Protein AF-A0A1E7Z032-F1 (afdb_monomer_lite)

Radius of gyration: 13.85 Å; chains: 1; bounding box: 34×22×45 Å

Organism: NCBI:txid33059

Sequence (113 aa):
MGLTPDMKAQKDRARAHKLMRRYPWMLKAILVAGFREDGKRTKKGVAQAAREITKGKSWADVSMLKQLVGQGYLRPAGDGYTITKKGLQLRNEGGEDAHRRPAPEIAAEEIEG

pLDDT: mean 77.94, std 11.69, range [41.12, 93.62]

Secondary structure (DSSP, 8-state):
-PPPHHHHHHHHHHHHHHHHHH-HHHHHHHHHHHB-TTSPBPSSHHHHHHHHHTTT-HHHHHHHHHHHHHTTSEEEETTEEEE-HHHHHHHHTTTTHHHHSPPP---SSTT--

Structure (mmCIF, N/CA/C/O backbone):
data_AF-A0A1E7Z032-F1
#
_entry.id   AF-A0A1E7Z032-F1
#
loop_
_atom_site.group_PDB
_atom_site.id
_atom_site.type_symbol
_atom_site.label_atom_id
_atom_site.label_alt_id
_atom_site.label_comp_id
_atom_site.label_asym_id
_atom_site.label_entity_id
_atom_site.label_seq_id
_atom_site.pdbx_PDB_ins_code
_atom_site.Cartn_x
_atom_site.Cartn_y
_atom_site.Cartn_z
_atom_site.occupancy
_atom_site.B_iso_or_equiv
_atom_site.auth_seq_id
_atom_site.auth_comp_id
_atom_site.auth_asym_id
_atom_site.auth_atom_id
_atom_site.pdbx_PDB_model_num
ATOM 1 N N . MET A 1 1 ? 7.887 -7.945 -30.933 1.00 41.12 1 MET A N 1
ATOM 2 C CA . MET A 1 1 ? 6.610 -8.319 -30.283 1.00 41.12 1 MET A CA 1
ATOM 3 C C . MET A 1 1 ? 6.466 -7.488 -29.017 1.00 41.12 1 MET A C 1
ATOM 5 O O . MET A 1 1 ? 7.385 -7.499 -28.209 1.00 41.12 1 MET A O 1
ATOM 9 N N . GLY A 1 2 ? 5.392 -6.706 -28.879 1.00 57.69 2 GLY A N 1
ATOM 10 C CA . GLY A 1 2 ? 5.126 -5.957 -27.645 1.00 57.69 2 GLY A CA 1
ATOM 11 C C . GLY A 1 2 ? 4.758 -6.904 -26.502 1.00 57.69 2 GLY A C 1
ATOM 12 O O . GLY A 1 2 ? 4.157 -7.949 -26.743 1.00 57.69 2 GLY A O 1
ATOM 13 N N . LEU A 1 3 ? 5.130 -6.557 -25.269 1.00 64.69 3 LEU A N 1
ATOM 14 C CA . LEU A 1 3 ? 4.718 -7.306 -24.079 1.00 64.69 3 LEU A CA 1
ATOM 15 C C . LEU A 1 3 ? 3.187 -7.349 -24.012 1.00 64.69 3 LEU A C 1
ATOM 17 O O . LEU A 1 3 ? 2.535 -6.307 -24.118 1.00 64.69 3 LEU A O 1
ATOM 21 N N . THR A 1 4 ? 2.617 -8.537 -23.812 1.00 77.19 4 THR A N 1
ATOM 22 C CA . THR A 1 4 ? 1.178 -8.663 -23.562 1.00 77.19 4 THR A CA 1
ATOM 23 C C . THR A 1 4 ? 0.811 -7.943 -22.254 1.00 77.19 4 THR A C 1
ATOM 25 O O . THR A 1 4 ? 1.674 -7.751 -21.385 1.00 77.19 4 THR A O 1
ATOM 28 N N . PRO A 1 5 ? -0.457 -7.536 -22.066 1.00 74.12 5 PRO A N 1
ATOM 29 C CA . PRO A 1 5 ? -0.900 -6.884 -20.832 1.00 74.12 5 PRO A CA 1
ATOM 30 C C . PRO A 1 5 ? -0.556 -7.680 -19.564 1.00 74.12 5 PRO A C 1
ATOM 32 O O . PRO A 1 5 ? -0.211 -7.085 -18.543 1.00 74.12 5 PRO A O 1
ATOM 35 N N . ASP A 1 6 ? -0.580 -9.014 -19.647 1.00 72.50 6 ASP A N 1
ATOM 36 C CA . ASP A 1 6 ? -0.212 -9.903 -18.542 1.00 72.50 6 ASP A CA 1
ATOM 37 C C . ASP A 1 6 ? 1.293 -9.859 -18.234 1.00 72.50 6 ASP A C 1
ATOM 39 O O . ASP A 1 6 ? 1.689 -9.649 -17.086 1.00 72.50 6 ASP A O 1
ATOM 43 N N . MET A 1 7 ? 2.148 -9.924 -19.263 1.00 77.75 7 MET A N 1
ATOM 44 C CA . MET A 1 7 ? 3.603 -9.811 -19.094 1.00 77.75 7 MET A CA 1
ATOM 45 C C . MET A 1 7 ? 4.001 -8.450 -18.512 1.00 77.75 7 MET A C 1
ATOM 47 O O . MET A 1 7 ? 4.898 -8.362 -17.670 1.00 77.75 7 MET A O 1
ATOM 51 N N . LYS A 1 8 ? 3.305 -7.380 -18.915 1.00 75.56 8 LYS A N 1
ATOM 52 C CA . LYS A 1 8 ? 3.493 -6.043 -18.343 1.00 75.56 8 LYS A CA 1
ATOM 53 C C . LYS A 1 8 ? 3.099 -6.012 -16.863 1.00 75.56 8 LYS A C 1
ATOM 55 O O . LYS A 1 8 ? 3.885 -5.550 -16.040 1.00 75.56 8 LYS A O 1
ATOM 60 N N . ALA A 1 9 ? 1.945 -6.579 -16.507 1.00 74.25 9 ALA A N 1
ATOM 61 C CA . ALA A 1 9 ? 1.489 -6.657 -15.121 1.00 74.25 9 ALA A CA 1
ATOM 62 C C . ALA A 1 9 ? 2.424 -7.495 -14.228 1.00 74.25 9 ALA A C 1
ATOM 64 O O . ALA A 1 9 ? 2.664 -7.120 -13.078 1.00 74.25 9 ALA A O 1
ATOM 65 N N . GLN A 1 10 ? 2.988 -8.595 -14.740 1.00 78.62 10 GLN A N 1
ATOM 66 C CA . GLN A 1 10 ? 3.996 -9.378 -14.016 1.00 78.62 10 GLN A CA 1
ATOM 67 C C . GLN A 1 10 ? 5.287 -8.586 -13.799 1.00 78.62 10 GLN A C 1
ATOM 69 O O . GLN A 1 10 ? 5.786 -8.540 -12.672 1.00 78.62 10 GLN A O 1
ATOM 74 N N . LYS A 1 11 ? 5.796 -7.905 -14.836 1.00 79.38 11 LYS A N 1
ATOM 75 C CA . LYS A 1 11 ? 6.992 -7.055 -14.728 1.00 79.38 11 LYS A CA 1
ATOM 76 C C . LYS A 1 11 ? 6.779 -5.927 -13.715 1.00 79.38 11 LYS A C 1
ATOM 78 O O . LYS A 1 11 ? 7.638 -5.682 -12.872 1.00 79.38 11 LYS A O 1
ATOM 83 N N . ASP A 1 12 ? 5.611 -5.294 -13.726 1.00 78.44 12 ASP A N 1
ATOM 84 C CA . ASP A 1 12 ? 5.264 -4.227 -12.785 1.00 78.44 12 ASP A CA 1
ATOM 85 C C . ASP A 1 12 ? 5.122 -4.745 -11.343 1.00 78.44 12 ASP A C 1
ATOM 87 O O . ASP A 1 12 ? 5.566 -4.092 -10.393 1.00 78.44 12 ASP A O 1
ATOM 91 N N . ARG A 1 13 ? 4.597 -5.963 -11.158 1.00 76.75 13 ARG A N 1
ATOM 92 C CA . ARG A 1 13 ? 4.532 -6.625 -9.847 1.00 76.75 13 ARG A CA 1
ATOM 93 C C . ARG A 1 13 ? 5.917 -6.980 -9.309 1.00 76.75 13 ARG A C 1
ATOM 95 O O . ARG A 1 13 ? 6.161 -6.779 -8.117 1.00 76.75 13 ARG A O 1
ATOM 102 N N . ALA A 1 14 ? 6.809 -7.472 -10.168 1.00 81.88 14 ALA A N 1
ATOM 103 C CA . ALA A 1 14 ? 8.200 -7.759 -9.825 1.00 81.88 14 ALA A CA 1
ATOM 104 C C . ALA A 1 14 ? 8.951 -6.474 -9.446 1.00 81.88 14 ALA A C 1
ATOM 106 O O . ALA A 1 14 ? 9.623 -6.433 -8.415 1.00 81.88 14 ALA A O 1
ATOM 107 N N . ARG A 1 15 ? 8.747 -5.390 -10.205 1.00 78.75 15 ARG A N 1
ATOM 108 C CA . ARG A 1 15 ? 9.294 -4.064 -9.893 1.00 78.75 15 ARG A CA 1
ATOM 109 C C . ARG A 1 15 ? 8.807 -3.544 -8.547 1.00 78.75 15 ARG A C 1
ATOM 111 O O . ARG A 1 15 ? 9.618 -3.121 -7.729 1.00 78.75 15 ARG A O 1
ATOM 118 N N . ALA A 1 16 ? 7.502 -3.619 -8.283 1.00 78.44 16 ALA A N 1
ATOM 119 C CA . ALA A 1 16 ? 6.939 -3.214 -6.998 1.00 78.44 16 ALA A CA 1
ATOM 120 C C . ALA A 1 16 ? 7.519 -4.042 -5.842 1.00 78.44 16 ALA A C 1
ATOM 122 O O . ALA A 1 16 ? 7.865 -3.481 -4.807 1.00 78.44 16 ALA A O 1
ATOM 123 N N . HIS A 1 17 ? 7.697 -5.351 -6.030 1.00 81.75 17 HIS A N 1
ATOM 124 C CA . HIS A 1 17 ? 8.315 -6.220 -5.030 1.00 81.75 17 HIS A CA 1
ATOM 125 C C . HIS A 1 17 ? 9.787 -5.857 -4.764 1.00 81.75 17 HIS A C 1
ATOM 127 O O . HIS A 1 17 ? 10.183 -5.693 -3.609 1.00 81.75 17 HIS A O 1
ATOM 133 N N . LYS A 1 18 ? 10.594 -5.661 -5.817 1.00 82.31 18 LYS A N 1
ATOM 134 C CA . LYS A 1 18 ? 11.999 -5.226 -5.706 1.00 82.31 18 LYS A CA 1
ATOM 135 C C . LYS A 1 18 ? 12.103 -3.879 -4.992 1.00 82.31 18 LYS A C 1
ATOM 137 O O . LYS A 1 18 ? 12.924 -3.708 -4.092 1.00 82.31 18 LYS A O 1
ATOM 142 N N . LEU A 1 19 ? 11.221 -2.949 -5.348 1.00 78.50 19 LEU A N 1
ATOM 143 C CA . LEU A 1 19 ? 11.168 -1.619 -4.762 1.00 78.50 19 LEU A CA 1
ATOM 144 C C . LEU A 1 19 ? 10.775 -1.658 -3.278 1.00 78.50 19 LEU A C 1
ATOM 146 O O . LEU A 1 19 ? 11.413 -0.994 -2.471 1.00 78.50 19 LEU A O 1
ATOM 150 N N . MET A 1 20 ? 9.802 -2.487 -2.893 1.00 76.81 20 MET A N 1
ATOM 151 C CA . MET A 1 20 ? 9.431 -2.692 -1.485 1.00 76.81 20 MET A CA 1
ATOM 152 C C . MET A 1 20 ? 10.545 -3.327 -0.666 1.00 76.81 20 MET A C 1
ATOM 154 O O . MET A 1 20 ? 10.742 -2.955 0.486 1.00 76.81 20 MET A O 1
ATOM 158 N N . ARG A 1 21 ? 11.294 -4.265 -1.254 1.00 80.81 21 ARG A N 1
ATOM 159 C CA . ARG A 1 21 ? 12.449 -4.869 -0.586 1.00 80.81 21 ARG A CA 1
ATOM 160 C C . ARG A 1 21 ? 13.562 -3.844 -0.356 1.00 80.81 21 ARG A C 1
ATOM 162 O O . ARG A 1 21 ? 14.202 -3.875 0.688 1.00 80.81 21 ARG A O 1
ATOM 169 N N . ARG A 1 22 ? 13.777 -2.935 -1.311 1.00 81.81 22 ARG A N 1
ATOM 170 C CA . ARG A 1 22 ? 14.771 -1.856 -1.201 1.00 81.81 22 ARG A CA 1
ATOM 171 C C . ARG A 1 22 ? 14.329 -0.749 -0.242 1.00 81.81 22 ARG A C 1
ATOM 173 O O . ARG A 1 22 ? 15.148 -0.217 0.499 1.00 81.81 22 ARG A O 1
ATOM 180 N N . TYR A 1 23 ? 13.040 -0.423 -0.236 1.00 79.94 23 TYR A N 1
ATOM 181 C CA . TYR A 1 23 ? 12.465 0.644 0.575 1.00 79.94 23 TYR A CA 1
ATOM 182 C C . TYR A 1 23 ? 11.262 0.129 1.382 1.00 79.94 23 TYR A C 1
ATOM 184 O 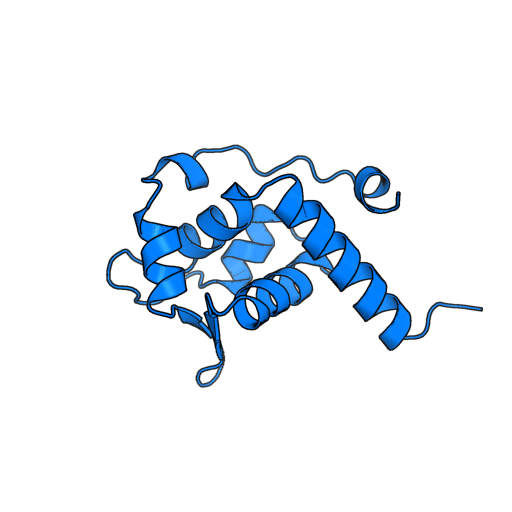O . TYR A 1 23 ? 10.115 0.485 1.098 1.00 79.94 23 TYR A O 1
ATOM 192 N N . PRO A 1 24 ? 11.495 -0.680 2.433 1.00 76.25 24 PRO A N 1
ATOM 193 C CA . PRO A 1 24 ? 10.413 -1.241 3.251 1.00 76.25 24 PRO A CA 1
ATOM 194 C C . PRO A 1 2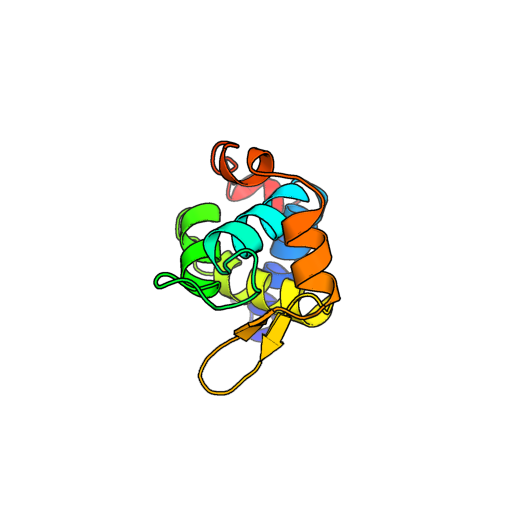4 ? 9.583 -0.152 3.947 1.00 76.25 24 PRO A C 1
ATOM 196 O O . PRO A 1 24 ? 8.387 -0.316 4.185 1.00 76.25 24 PRO A O 1
ATOM 199 N N . TRP A 1 25 ? 10.190 1.010 4.199 1.00 80.06 25 TRP A N 1
ATOM 200 C CA . TRP A 1 25 ? 9.515 2.177 4.760 1.00 80.06 25 TRP A CA 1
ATOM 201 C C . TRP A 1 25 ? 8.450 2.778 3.826 1.00 80.06 25 TRP A C 1
ATOM 203 O O . TRP A 1 25 ? 7.542 3.437 4.327 1.00 80.06 25 TRP A O 1
ATOM 213 N N . MET A 1 26 ? 8.493 2.535 2.505 1.00 81.44 26 MET A N 1
ATOM 214 C CA . MET A 1 26 ? 7.477 3.045 1.569 1.00 81.44 26 MET A CA 1
ATOM 215 C C . MET A 1 26 ? 6.098 2.469 1.869 1.00 81.44 26 MET A C 1
ATOM 217 O O . MET A 1 26 ? 5.119 3.208 1.884 1.00 81.44 26 MET A O 1
ATOM 221 N N . LEU A 1 27 ? 6.020 1.163 2.149 1.00 82.88 27 LEU A N 1
ATOM 222 C CA . LEU A 1 27 ? 4.766 0.506 2.528 1.00 82.88 27 LEU A CA 1
ATOM 223 C C . LEU A 1 27 ? 4.131 1.218 3.716 1.00 82.88 27 LEU A C 1
ATOM 225 O O . LEU A 1 27 ? 2.950 1.557 3.707 1.00 82.88 27 LEU A O 1
ATOM 229 N N . LYS A 1 28 ? 4.958 1.510 4.714 1.00 84.56 28 LYS A N 1
ATOM 230 C CA . LYS A 1 28 ? 4.541 2.226 5.905 1.00 84.56 28 LYS A CA 1
ATOM 231 C C . LYS A 1 28 ? 4.133 3.667 5.603 1.00 84.56 28 LYS A C 1
ATOM 233 O O . LYS A 1 28 ? 3.084 4.095 6.068 1.00 84.56 28 LYS A O 1
ATOM 238 N N . ALA A 1 29 ? 4.910 4.402 4.813 1.00 84.62 29 ALA A N 1
ATOM 239 C CA . ALA A 1 29 ? 4.594 5.775 4.426 1.00 84.62 29 ALA A CA 1
ATOM 240 C C . ALA A 1 29 ? 3.239 5.868 3.699 1.00 84.62 29 ALA A C 1
ATOM 242 O O . ALA A 1 29 ? 2.443 6.760 3.989 1.00 84.62 29 ALA A O 1
ATOM 243 N N . ILE A 1 30 ? 2.940 4.897 2.829 1.00 86.62 30 ILE A N 1
ATOM 244 C CA . ILE A 1 30 ? 1.648 4.774 2.139 1.00 86.62 30 ILE A CA 1
ATOM 245 C C . ILE A 1 30 ? 0.512 4.556 3.144 1.00 86.62 30 ILE A C 1
ATOM 247 O O . ILE A 1 30 ? -0.540 5.185 3.032 1.00 86.62 30 ILE A O 1
ATOM 251 N N . LEU A 1 31 ? 0.718 3.694 4.143 1.00 88.75 31 LEU A N 1
ATOM 252 C CA . LEU A 1 31 ? -0.279 3.437 5.183 1.00 88.75 31 LEU A CA 1
ATOM 253 C C . LEU A 1 31 ? -0.493 4.654 6.094 1.00 88.75 31 LEU A C 1
ATOM 255 O O . LEU A 1 31 ? -1.637 4.976 6.389 1.00 88.75 31 LEU A O 1
ATOM 259 N N . VAL A 1 32 ? 0.572 5.360 6.488 1.00 87.88 32 VAL A N 1
ATOM 260 C CA . VAL A 1 32 ? 0.498 6.580 7.316 1.00 87.88 32 VAL A CA 1
ATOM 261 C C . VAL A 1 32 ? -0.214 7.717 6.578 1.00 87.88 32 VAL A C 1
ATOM 263 O O . VAL A 1 32 ? -1.039 8.409 7.166 1.00 87.88 32 VAL A O 1
ATOM 266 N N . ALA A 1 33 ? 0.062 7.905 5.286 1.00 86.62 33 ALA A N 1
ATOM 267 C CA . ALA A 1 33 ? -0.600 8.936 4.488 1.00 86.62 33 ALA A CA 1
ATOM 268 C C . ALA A 1 33 ? -2.045 8.552 4.108 1.00 86.62 33 ALA A C 1
ATOM 270 O O . ALA A 1 33 ? -2.921 9.416 3.999 1.00 86.62 33 ALA A O 1
ATOM 271 N N . GLY A 1 34 ? -2.314 7.258 3.910 1.00 86.88 34 GLY A N 1
ATOM 272 C CA . GLY A 1 34 ? -3.621 6.737 3.507 1.00 86.88 34 GLY A CA 1
ATOM 273 C C . GLY A 1 34 ? -4.609 6.509 4.654 1.00 86.88 34 GLY A C 1
ATOM 274 O O . GLY A 1 34 ? -5.821 6.546 4.419 1.00 86.88 34 GLY A O 1
ATOM 275 N N . PHE A 1 35 ? -4.119 6.293 5.879 1.00 89.62 35 PHE A N 1
ATOM 276 C CA . PHE A 1 35 ? -4.927 5.969 7.055 1.00 89.62 35 PHE A CA 1
ATOM 277 C C . PHE A 1 35 ? -4.480 6.740 8.300 1.00 89.62 35 PHE A C 1
ATOM 279 O O . PHE A 1 35 ? -3.296 6.938 8.567 1.00 89.62 35 PHE A O 1
ATOM 286 N N . ARG A 1 36 ? -5.470 7.142 9.093 1.00 88.12 36 ARG A N 1
ATOM 287 C CA . ARG A 1 36 ? -5.294 7.725 10.422 1.00 88.12 36 ARG A CA 1
ATOM 288 C C . ARG A 1 36 ? -4.880 6.646 11.429 1.00 88.12 36 ARG A C 1
ATOM 290 O O . ARG A 1 36 ? -4.945 5.451 11.148 1.00 88.12 36 ARG A O 1
ATOM 297 N N . GLU A 1 37 ? -4.486 7.077 12.623 1.00 86.12 37 GLU A N 1
ATOM 298 C CA . GLU A 1 37 ? -4.041 6.189 13.713 1.00 86.12 37 GLU A CA 1
ATOM 299 C C . GLU A 1 37 ? -5.154 5.261 14.213 1.00 86.12 37 GLU A C 1
ATOM 301 O O . GLU A 1 37 ? -4.883 4.156 14.669 1.00 86.12 37 GLU A O 1
ATOM 306 N N . ASP A 1 38 ? -6.411 5.692 14.076 1.00 86.25 38 ASP A N 1
ATOM 307 C CA . ASP A 1 38 ? -7.608 4.905 14.387 1.00 86.25 38 ASP A CA 1
ATOM 308 C C . ASP A 1 38 ? -7.997 3.929 13.258 1.00 86.25 38 ASP A C 1
ATOM 310 O O . ASP A 1 38 ? -9.027 3.261 13.329 1.00 86.25 38 ASP A O 1
ATOM 314 N N . GLY A 1 39 ? -7.192 3.855 12.192 1.00 84.75 39 GLY A N 1
ATOM 315 C CA . GLY A 1 39 ? -7.426 3.008 11.026 1.00 84.75 39 GLY A CA 1
ATOM 316 C C . GLY A 1 39 ? -8.463 3.550 10.039 1.00 84.75 39 GLY A C 1
ATOM 317 O O . GLY A 1 39 ? -8.726 2.907 9.019 1.00 84.75 39 GLY A O 1
ATOM 318 N N . LYS A 1 40 ? -9.038 4.738 10.275 1.00 87.62 40 LYS A N 1
ATOM 319 C CA . LYS A 1 40 ? -9.944 5.370 9.305 1.00 87.62 40 LYS A CA 1
ATOM 320 C C . LYS A 1 40 ? -9.164 5.923 8.116 1.00 87.62 40 LYS A C 1
ATOM 322 O O . LYS A 1 40 ? -8.052 6.428 8.259 1.00 87.62 40 LYS A O 1
ATOM 327 N N . ARG A 1 41 ? -9.759 5.864 6.923 1.00 87.38 41 ARG A N 1
ATOM 328 C CA . ARG A 1 41 ? -9.166 6.436 5.701 1.00 87.38 41 ARG A CA 1
ATOM 329 C C . ARG A 1 41 ? -8.991 7.950 5.845 1.00 87.38 41 ARG A C 1
ATOM 331 O O . ARG A 1 41 ? -9.866 8.639 6.368 1.00 87.38 41 ARG A O 1
ATOM 338 N N . THR A 1 42 ? -7.871 8.471 5.353 1.00 85.00 42 THR A N 1
ATOM 339 C CA . THR A 1 42 ? -7.675 9.918 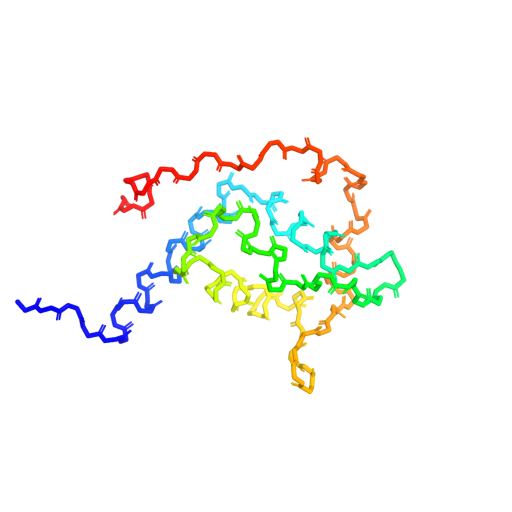5.183 1.00 85.00 42 THR A CA 1
ATOM 340 C C . THR A 1 42 ? -8.436 10.418 3.949 1.00 85.00 42 THR A C 1
ATOM 342 O O . THR A 1 42 ? -8.848 9.619 3.106 1.00 85.00 42 THR A O 1
ATOM 345 N N . LYS A 1 43 ? -8.596 11.746 3.799 1.00 81.94 43 LYS A N 1
ATOM 346 C CA . LYS A 1 43 ? -9.203 12.349 2.592 1.00 81.94 43 LYS A CA 1
ATOM 347 C C . LYS A 1 43 ? -8.460 11.978 1.299 1.00 81.94 43 LYS A C 1
ATOM 349 O O . LYS A 1 43 ? -9.101 11.846 0.267 1.00 81.94 43 LYS A O 1
ATOM 354 N N . LYS A 1 44 ? -7.135 11.792 1.364 1.00 78.25 44 LYS A N 1
ATOM 355 C CA . LYS A 1 44 ? -6.314 11.333 0.229 1.00 78.25 44 LYS A CA 1
ATOM 356 C C . LYS A 1 44 ? -6.544 9.846 -0.065 1.00 78.25 44 LYS A C 1
ATOM 358 O O . LYS A 1 44 ? -6.674 9.426 -1.210 1.00 78.25 44 LYS A O 1
ATOM 363 N N . GLY A 1 45 ? -6.602 9.031 0.989 1.00 83.56 45 GLY A N 1
ATOM 364 C CA . GLY A 1 45 ? -6.686 7.580 0.877 1.00 83.56 45 GLY A CA 1
ATOM 365 C C . GLY A 1 45 ? -5.392 6.933 0.368 1.00 83.56 45 GLY A C 1
ATOM 366 O O . GLY A 1 45 ? -4.424 7.588 -0.017 1.00 83.56 45 GLY A O 1
ATOM 367 N N . VAL A 1 46 ? -5.371 5.601 0.385 1.00 85.19 46 VAL A N 1
ATOM 368 C CA . VAL A 1 46 ? -4.144 4.822 0.152 1.00 85.19 46 VAL A CA 1
ATOM 369 C C . VAL A 1 46 ? -3.657 4.835 -1.300 1.00 85.19 46 VAL A C 1
ATOM 371 O O . VAL A 1 46 ? -2.457 4.774 -1.546 1.00 85.19 46 VAL A O 1
ATOM 374 N N . ALA A 1 47 ? -4.568 4.957 -2.269 1.00 83.62 47 ALA A N 1
ATOM 375 C CA . ALA A 1 47 ? -4.207 5.001 -3.685 1.00 83.62 47 ALA A CA 1
ATOM 376 C C . ALA A 1 47 ? -3.498 6.310 -4.052 1.00 83.62 47 ALA A C 1
ATOM 378 O O . ALA A 1 47 ? -2.469 6.290 -4.723 1.00 83.62 47 ALA A O 1
ATOM 379 N N . GLN A 1 48 ? -4.001 7.442 -3.552 1.00 83.69 48 GLN A N 1
ATOM 380 C CA . GLN A 1 48 ? -3.344 8.732 -3.739 1.00 83.69 48 GLN A CA 1
ATOM 381 C C . GLN A 1 48 ? -2.017 8.800 -2.974 1.00 83.69 48 GLN A C 1
ATOM 383 O O . GLN A 1 48 ? -1.039 9.309 -3.510 1.00 83.69 48 GLN A O 1
ATOM 388 N N . ALA A 1 49 ? -1.949 8.228 -1.766 1.00 84.88 49 ALA A N 1
ATOM 389 C CA . ALA A 1 49 ? -0.700 8.118 -1.013 1.00 84.88 49 ALA A CA 1
ATOM 390 C C . ALA A 1 49 ? 0.377 7.320 -1.772 1.00 84.88 49 ALA A C 1
ATOM 392 O O . ALA A 1 49 ? 1.522 7.759 -1.855 1.00 84.88 49 ALA A O 1
ATOM 393 N N . ALA A 1 50 ? 0.005 6.179 -2.367 1.00 83.75 50 ALA A N 1
ATOM 394 C CA . ALA A 1 50 ? 0.901 5.410 -3.230 1.00 83.75 50 ALA A CA 1
ATOM 395 C C . ALA A 1 50 ? 1.395 6.259 -4.408 1.00 83.75 50 ALA A C 1
ATOM 397 O O . ALA A 1 50 ? 2.600 6.334 -4.626 1.00 83.75 50 ALA A O 1
ATOM 398 N N . ARG A 1 51 ? 0.489 6.982 -5.076 1.00 84.12 51 ARG A N 1
ATOM 399 C CA . ARG A 1 51 ? 0.813 7.865 -6.204 1.00 84.12 51 ARG A CA 1
ATOM 400 C C . ARG A 1 51 ? 1.786 8.987 -5.859 1.00 84.12 51 ARG A C 1
ATOM 402 O O . ARG A 1 51 ? 2.686 9.281 -6.640 1.00 84.12 51 ARG A O 1
ATOM 409 N N . GLU A 1 52 ? 1.623 9.632 -4.708 1.00 82.00 52 GLU A N 1
ATOM 410 C CA . GLU A 1 52 ? 2.539 10.689 -4.261 1.00 82.00 52 GLU A CA 1
ATOM 411 C C . GLU A 1 52 ? 3.942 10.122 -3.989 1.00 82.00 52 GLU A C 1
ATOM 413 O O . GLU A 1 52 ? 4.944 10.672 -4.445 1.00 82.00 52 GLU A O 1
ATOM 418 N N . ILE A 1 53 ? 4.017 8.972 -3.315 1.00 79.19 53 ILE A N 1
ATOM 419 C CA . ILE A 1 53 ? 5.279 8.325 -2.934 1.00 79.19 53 ILE A CA 1
ATOM 420 C C . ILE A 1 53 ? 6.029 7.760 -4.149 1.00 79.19 53 ILE A C 1
ATOM 422 O O . ILE A 1 53 ? 7.258 7.784 -4.189 1.00 79.19 53 ILE A O 1
ATOM 426 N N . THR A 1 54 ? 5.310 7.280 -5.162 1.00 77.06 54 THR A N 1
ATOM 427 C CA . THR A 1 54 ? 5.890 6.771 -6.413 1.00 77.06 54 THR A CA 1
ATOM 428 C C . THR A 1 54 ? 6.193 7.880 -7.426 1.00 77.06 54 THR A C 1
ATOM 430 O O . THR A 1 54 ? 6.649 7.579 -8.533 1.00 77.06 54 THR A O 1
ATOM 433 N N . LYS A 1 55 ? 5.938 9.153 -7.075 1.00 78.62 55 LYS A N 1
ATOM 434 C CA . LYS A 1 55 ? 6.012 10.324 -7.966 1.00 78.62 55 LYS A CA 1
ATOM 435 C C . LYS A 1 55 ? 5.148 10.175 -9.231 1.00 78.62 55 LYS A C 1
ATOM 437 O O . LYS A 1 55 ? 5.539 10.596 -10.315 1.00 78.62 55 LYS A O 1
ATOM 442 N N . GLY A 1 56 ? 3.975 9.553 -9.113 1.00 72.62 56 GLY A N 1
ATOM 443 C CA . GLY A 1 56 ? 3.015 9.425 -10.211 1.00 72.62 56 GLY A CA 1
ATOM 444 C C . GLY A 1 56 ? 3.333 8.329 -11.227 1.00 72.62 56 GLY A C 1
ATOM 445 O O . GLY A 1 56 ? 2.774 8.339 -12.326 1.00 72.62 56 GLY A O 1
ATOM 446 N N . LYS A 1 57 ? 4.220 7.380 -10.898 1.00 72.81 57 LYS A N 1
ATOM 447 C CA . LYS A 1 57 ? 4.518 6.242 -11.776 1.00 72.81 57 LYS A CA 1
ATOM 448 C C . LYS A 1 57 ? 3.302 5.315 -11.860 1.00 72.81 57 LYS A C 1
ATOM 450 O O . LYS A 1 57 ? 3.052 4.518 -10.962 1.00 72.81 57 LYS A O 1
ATOM 455 N N . SER A 1 58 ? 2.602 5.363 -12.993 1.00 66.75 58 SER A N 1
ATOM 456 C CA . SER A 1 58 ? 1.354 4.621 -13.245 1.00 66.75 58 SER A CA 1
ATOM 457 C C . SER A 1 58 ? 1.443 3.107 -13.007 1.00 66.75 58 SER A C 1
ATOM 459 O O . SER A 1 58 ? 0.462 2.490 -12.597 1.00 66.75 58 SER A O 1
ATOM 461 N N . TRP A 1 59 ? 2.615 2.502 -13.221 1.00 70.38 59 TRP A N 1
ATOM 462 C CA . TRP A 1 59 ? 2.854 1.078 -12.966 1.00 70.38 59 TRP A CA 1
ATOM 463 C C . TRP A 1 59 ? 2.990 0.738 -11.474 1.00 70.38 59 TRP A C 1
ATOM 465 O O . TRP A 1 59 ? 2.693 -0.387 -11.058 1.00 70.38 59 TRP A O 1
ATOM 475 N N . ALA A 1 60 ? 3.457 1.693 -10.668 1.00 71.50 60 ALA A N 1
ATOM 476 C CA . ALA A 1 60 ? 3.815 1.474 -9.276 1.00 71.50 60 ALA A CA 1
ATOM 477 C C . ALA A 1 60 ? 2.580 1.525 -8.377 1.00 71.50 60 ALA A C 1
ATOM 479 O O . ALA A 1 60 ? 2.444 0.674 -7.508 1.00 71.50 60 ALA A O 1
ATOM 480 N N . ASP A 1 61 ? 1.640 2.434 -8.627 1.00 75.56 61 ASP A N 1
ATOM 481 C CA . ASP A 1 61 ? 0.490 2.664 -7.745 1.00 75.56 61 ASP A CA 1
ATOM 482 C C . ASP A 1 61 ? -0.372 1.405 -7.591 1.00 75.56 61 ASP A C 1
ATOM 484 O O . ASP A 1 61 ? -0.570 0.891 -6.489 1.00 75.56 61 ASP A O 1
ATOM 488 N N . VAL A 1 62 ? -0.826 0.841 -8.713 1.00 79.38 62 VAL A N 1
ATOM 489 C CA . VAL A 1 62 ? -1.675 -0.360 -8.722 1.00 79.38 62 VAL A CA 1
ATOM 490 C C . VAL A 1 62 ? -0.906 -1.579 -8.214 1.00 79.38 62 VAL A C 1
ATOM 492 O O . VAL A 1 62 ? -1.441 -2.383 -7.448 1.00 79.38 62 VAL A O 1
A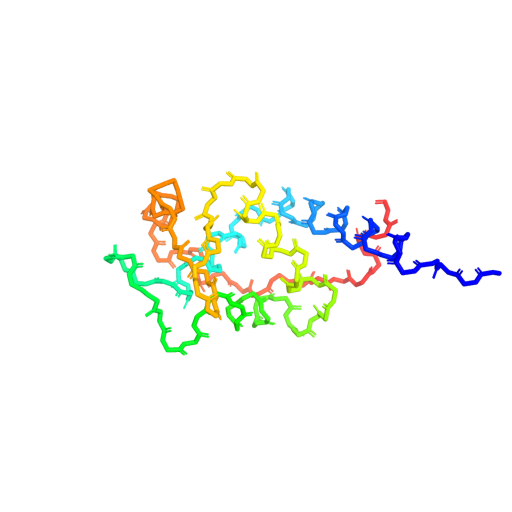TOM 495 N N . SER A 1 63 ? 0.359 -1.723 -8.608 1.00 82.69 63 SER A N 1
ATOM 496 C CA . SER A 1 63 ? 1.192 -2.857 -8.201 1.00 82.69 63 SER A CA 1
ATOM 497 C C . SER A 1 63 ? 1.527 -2.811 -6.710 1.00 82.69 63 SER A C 1
ATOM 499 O O . SER A 1 63 ? 1.525 -3.852 -6.052 1.00 82.69 63 SER A O 1
ATOM 501 N N . MET A 1 64 ? 1.735 -1.619 -6.147 1.00 81.69 64 MET A N 1
ATOM 502 C CA . MET A 1 64 ? 1.960 -1.428 -4.718 1.00 81.69 64 MET A CA 1
ATOM 503 C C . MET A 1 64 ? 0.719 -1.725 -3.894 1.00 81.69 64 MET A C 1
ATOM 505 O O . MET A 1 64 ? 0.810 -2.430 -2.890 1.00 81.69 64 MET A O 1
ATOM 509 N N . LEU A 1 65 ? -0.450 -1.262 -4.339 1.00 85.31 65 LEU A N 1
ATOM 510 C CA . LEU A 1 65 ? -1.715 -1.596 -3.688 1.00 85.31 65 LEU A CA 1
ATOM 511 C C . LEU A 1 65 ? -1.964 -3.108 -3.707 1.00 85.31 65 LEU A C 1
ATOM 513 O O . LEU A 1 65 ? -2.301 -3.689 -2.677 1.00 85.31 65 LEU A O 1
ATOM 517 N N . LYS A 1 66 ? -1.720 -3.773 -4.843 1.00 85.56 66 LYS A N 1
ATOM 518 C CA . LYS A 1 66 ? -1.829 -5.237 -4.955 1.00 85.56 66 LYS A CA 1
ATOM 519 C C . LYS A 1 66 ? -0.863 -5.973 -4.029 1.00 85.56 66 LYS A C 1
ATOM 521 O O . LYS A 1 66 ? -1.230 -7.008 -3.482 1.00 85.56 66 LYS A O 1
ATOM 526 N N . GLN A 1 67 ? 0.349 -5.462 -3.842 1.00 85.62 67 GLN A N 1
ATOM 527 C CA . GLN A 1 67 ? 1.311 -6.022 -2.892 1.00 85.62 67 GLN A CA 1
ATOM 528 C C . GLN A 1 67 ? 0.863 -5.820 -1.439 1.00 85.62 67 GLN A C 1
ATOM 530 O O . GLN A 1 67 ? 0.867 -6.774 -0.671 1.00 85.62 67 GLN A O 1
ATOM 535 N N . LEU A 1 68 ? 0.391 -4.624 -1.073 1.00 87.56 68 LEU A N 1
ATOM 536 C CA . LEU A 1 68 ? -0.167 -4.344 0.256 1.00 87.56 68 LEU A CA 1
ATOM 537 C C . LEU A 1 68 ? -1.361 -5.253 0.588 1.00 87.56 68 LEU A C 1
ATOM 539 O O . LEU A 1 68 ? -1.480 -5.734 1.716 1.00 87.56 68 LEU A O 1
ATOM 543 N N . VAL A 1 69 ? -2.224 -5.524 -0.394 1.00 90.19 69 VAL A N 1
ATOM 544 C CA . VAL A 1 69 ? -3.326 -6.490 -0.262 1.00 90.19 69 VAL A CA 1
ATOM 545 C C . VAL A 1 69 ? -2.799 -7.922 -0.163 1.00 90.19 69 VAL A C 1
ATOM 547 O O . VAL A 1 69 ? -3.182 -8.648 0.748 1.00 90.19 69 VAL A O 1
ATOM 550 N N . GLY A 1 70 ? -1.886 -8.324 -1.052 1.00 88.00 70 GLY A N 1
ATOM 551 C CA . GLY A 1 70 ? -1.310 -9.673 -1.069 1.00 88.00 70 GLY A CA 1
ATOM 552 C C . GLY A 1 70 ? -0.533 -10.027 0.202 1.00 88.00 70 GLY A C 1
ATOM 553 O O . GLY A 1 70 ? -0.548 -11.173 0.631 1.00 88.00 70 GLY A O 1
ATOM 554 N N . GLN A 1 71 ? 0.092 -9.039 0.845 1.00 85.81 71 GLN A N 1
ATOM 555 C CA . GLN A 1 71 ? 0.794 -9.198 2.124 1.00 85.81 71 GLN A CA 1
ATOM 556 C C . GLN A 1 71 ? -0.144 -9.096 3.342 1.00 85.81 71 GLN A C 1
ATOM 558 O O . GLN A 1 71 ? 0.293 -9.281 4.484 1.00 85.81 71 GLN A O 1
ATOM 563 N N . GLY A 1 72 ? -1.432 -8.819 3.116 1.00 90.44 72 GLY A N 1
ATOM 564 C CA . GLY A 1 72 ? -2.469 -8.781 4.143 1.00 90.44 72 GLY A CA 1
ATOM 565 C C . GLY A 1 72 ? -2.516 -7.490 4.959 1.00 90.44 72 GLY A C 1
ATOM 566 O O . GLY A 1 72 ? -3.134 -7.483 6.020 1.00 90.44 72 GLY A O 1
ATOM 567 N N . TYR A 1 73 ? -1.882 -6.404 4.506 1.00 91.50 73 TYR A N 1
ATOM 568 C CA . TYR A 1 73 ? -1.941 -5.088 5.161 1.00 91.50 73 TYR A CA 1
ATOM 569 C C . TYR A 1 73 ? -3.209 -4.306 4.807 1.00 91.50 73 TYR A C 1
ATOM 571 O O . TYR A 1 73 ? -3.704 -3.521 5.617 1.00 91.50 73 TYR A O 1
ATOM 579 N N . LEU A 1 74 ? -3.751 -4.540 3.611 1.00 92.25 74 LEU A N 1
ATOM 580 C CA . LEU A 1 74 ? -4.998 -3.950 3.137 1.00 92.25 74 LEU A CA 1
ATOM 581 C C . LEU A 1 74 ? -6.001 -5.034 2.766 1.00 92.25 74 LEU A C 1
ATOM 583 O O . LEU A 1 74 ? -5.632 -6.120 2.323 1.00 92.25 74 LEU A O 1
ATOM 587 N N . ARG A 1 75 ? -7.283 -4.703 2.883 1.00 90.88 75 ARG A N 1
ATOM 588 C CA . ARG A 1 75 ? -8.386 -5.505 2.360 1.00 90.88 75 ARG A CA 1
ATOM 589 C C . ARG A 1 75 ? -9.267 -4.627 1.467 1.00 90.88 75 ARG A C 1
ATOM 591 O O . ARG A 1 75 ? -9.595 -3.515 1.889 1.00 90.88 75 ARG A O 1
ATOM 598 N N . PRO A 1 76 ? -9.653 -5.088 0.265 1.00 87.62 76 PRO A N 1
ATOM 599 C CA . PRO A 1 76 ? -10.641 -4.380 -0.544 1.00 87.62 76 PRO A CA 1
ATOM 600 C C . PRO A 1 76 ? -11.971 -4.273 0.218 1.00 87.62 76 PRO A C 1
ATOM 602 O O . PRO A 1 76 ? -12.423 -5.252 0.811 1.00 87.62 76 PRO A O 1
ATOM 605 N N . ALA A 1 77 ? -12.571 -3.085 0.234 1.00 84.25 77 ALA A N 1
ATOM 606 C CA . ALA A 1 77 ? -13.885 -2.838 0.825 1.00 84.25 77 ALA A CA 1
ATOM 607 C C . ALA A 1 77 ? -14.601 -1.718 0.069 1.00 84.25 77 ALA A C 1
ATOM 609 O O . ALA A 1 77 ? -14.084 -0.599 -0.011 1.00 84.25 77 ALA A O 1
ATOM 610 N N . GLY A 1 78 ? -15.785 -2.034 -0.466 1.00 81.75 78 GLY A N 1
ATOM 611 C CA . GLY A 1 78 ? -16.533 -1.142 -1.355 1.00 81.75 78 GLY A CA 1
ATOM 612 C C . GLY A 1 78 ? -15.646 -0.612 -2.485 1.00 81.75 78 GLY A C 1
ATOM 613 O O . GLY A 1 78 ? -14.847 -1.354 -3.053 1.00 81.75 78 GLY A O 1
ATOM 614 N N . ASP A 1 79 ? -15.713 0.696 -2.723 1.00 76.31 79 ASP A N 1
ATOM 615 C CA . ASP A 1 79 ? -14.934 1.415 -3.742 1.00 76.31 79 ASP A CA 1
ATOM 616 C C . ASP A 1 79 ? -13.475 1.718 -3.343 1.00 76.31 79 ASP A C 1
ATOM 618 O O . ASP A 1 79 ? -12.855 2.677 -3.808 1.00 76.31 79 ASP A O 1
ATOM 622 N N . GLY A 1 80 ? -12.878 0.947 -2.431 1.00 83.75 80 GLY A N 1
ATOM 623 C CA . GLY A 1 80 ? -11.461 1.115 -2.130 1.00 83.75 80 GLY A CA 1
ATOM 624 C C . GLY A 1 80 ? -10.887 0.082 -1.179 1.00 83.75 80 GLY A C 1
ATOM 625 O O . GLY A 1 80 ? -11.126 -1.115 -1.306 1.00 83.75 80 GLY A O 1
ATOM 626 N N . TYR A 1 81 ? -10.062 0.554 -0.245 1.00 88.69 81 TYR A N 1
ATOM 627 C CA . TYR A 1 81 ? -9.289 -0.302 0.646 1.00 88.69 81 TYR A CA 1
ATOM 628 C C . TYR A 1 81 ? -9.481 0.108 2.101 1.00 88.69 81 TYR A C 1
ATOM 630 O O . TYR A 1 81 ? -9.461 1.294 2.434 1.00 88.69 81 TYR A O 1
ATOM 638 N N . THR A 1 82 ? -9.581 -0.894 2.964 1.00 90.69 82 THR A N 1
ATOM 639 C CA . THR A 1 82 ? -9.516 -0.762 4.423 1.00 90.69 82 THR A CA 1
ATOM 640 C C . THR A 1 82 ? -8.197 -1.321 4.919 1.00 90.6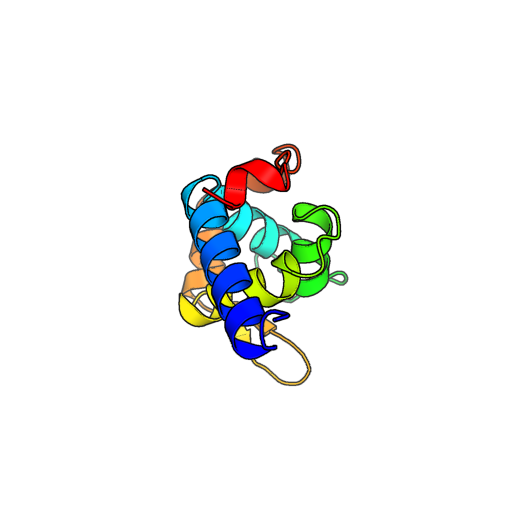9 82 THR A C 1
ATOM 642 O O . THR A 1 82 ? -7.695 -2.314 4.385 1.00 90.69 82 THR A O 1
ATOM 645 N N . ILE A 1 83 ? -7.646 -0.703 5.956 1.00 92.12 83 ILE A N 1
ATOM 646 C CA . ILE A 1 83 ? -6.458 -1.211 6.631 1.00 92.12 83 ILE A CA 1
ATOM 647 C C . ILE A 1 83 ? -6.827 -2.420 7.497 1.00 92.12 83 ILE A C 1
ATOM 649 O O . ILE A 1 83 ? -7.868 -2.435 8.153 1.00 92.12 83 ILE A O 1
ATOM 653 N N . THR A 1 84 ? -6.007 -3.468 7.474 1.00 93.62 84 THR A N 1
ATOM 654 C CA . THR A 1 84 ? -6.195 -4.626 8.360 1.00 93.62 84 THR A CA 1
ATOM 655 C C . THR A 1 84 ? -5.536 -4.374 9.714 1.00 93.62 84 THR A C 1
ATOM 657 O O . THR A 1 84 ? -4.750 -3.441 9.858 1.00 93.62 84 THR A O 1
ATOM 660 N N . LYS A 1 85 ? -5.769 -5.249 10.703 1.00 92.12 85 LYS A N 1
ATOM 661 C CA . LYS A 1 85 ? -5.028 -5.210 11.979 1.00 92.12 85 LYS A CA 1
ATOM 662 C C . LYS A 1 85 ? -3.508 -5.223 11.760 1.00 92.12 85 LYS A C 1
ATOM 664 O O . LYS A 1 85 ? -2.798 -4.434 12.368 1.00 92.12 85 LYS A O 1
ATOM 669 N N . LYS A 1 86 ? -3.033 -6.056 10.826 1.00 91.69 86 LYS A N 1
ATOM 670 C CA . LYS A 1 86 ? -1.617 -6.149 10.439 1.00 91.69 86 LYS A CA 1
ATOM 671 C C . LYS A 1 86 ? -1.112 -4.850 9.798 1.00 91.69 86 LYS A C 1
ATOM 673 O O . LYS A 1 86 ? -0.017 -4.397 10.106 1.00 91.69 86 LYS A O 1
ATOM 678 N N . GLY A 1 87 ? -1.904 -4.242 8.911 1.00 91.12 87 GLY A N 1
ATOM 679 C CA . GLY A 1 87 ? -1.576 -2.944 8.310 1.00 91.12 87 GLY A CA 1
ATOM 680 C C . GLY A 1 87 ? -1.517 -1.828 9.344 1.00 91.12 87 GLY A C 1
ATOM 681 O O . GLY A 1 87 ? -0.601 -1.013 9.321 1.00 91.12 87 GLY A O 1
ATOM 682 N N . LEU A 1 88 ? -2.468 -1.821 10.277 1.00 90.62 88 LEU A N 1
ATOM 683 C CA . LEU A 1 88 ? -2.545 -0.830 11.341 1.00 90.62 88 LEU A CA 1
ATOM 684 C C . LEU A 1 88 ? -1.355 -0.954 12.297 1.00 90.62 88 LEU A C 1
ATOM 686 O O . LEU A 1 88 ? -0.771 0.057 12.675 1.00 90.62 88 LEU A O 1
ATOM 690 N N . GLN A 1 89 ? -0.948 -2.184 12.611 1.00 89.75 89 GLN A N 1
ATOM 691 C CA . GLN A 1 89 ? 0.265 -2.452 13.376 1.00 89.75 89 GLN A CA 1
ATOM 692 C C . GLN A 1 89 ? 1.504 -1.903 12.661 1.00 89.75 89 GLN A C 1
ATOM 694 O O . GLN A 1 89 ? 2.188 -1.068 13.238 1.00 89.75 89 GLN A O 1
ATOM 699 N N . LEU A 1 90 ? 1.716 -2.232 11.379 1.00 87.81 90 LEU A N 1
ATOM 700 C CA . LEU A 1 90 ? 2.846 -1.705 10.597 1.00 87.81 90 LEU A CA 1
ATOM 701 C C . LEU A 1 90 ? 2.849 -0.166 10.524 1.00 87.81 90 LEU A C 1
ATOM 703 O O . LEU A 1 90 ? 3.901 0.476 10.569 1.00 87.81 90 LEU A O 1
ATOM 707 N N . ARG A 1 91 ? 1.664 0.441 10.404 1.00 87.81 91 ARG A N 1
ATOM 708 C CA . ARG A 1 91 ? 1.484 1.898 10.421 1.00 87.81 91 ARG A CA 1
ATOM 709 C C . ARG A 1 91 ? 1.948 2.489 11.756 1.00 87.81 91 ARG A C 1
ATOM 711 O O . ARG A 1 91 ? 2.680 3.478 11.746 1.00 87.81 91 ARG A O 1
ATOM 718 N N . ASN A 1 92 ? 1.549 1.879 12.872 1.00 85.62 92 ASN A N 1
ATOM 719 C CA . ASN A 1 92 ? 1.828 2.352 14.230 1.00 85.62 92 ASN A CA 1
ATOM 720 C C . ASN A 1 92 ? 3.254 2.024 14.715 1.00 85.62 92 ASN A C 1
ATOM 722 O O . ASN A 1 92 ? 3.829 2.808 15.462 1.00 85.62 92 ASN A O 1
ATOM 726 N N . GLU A 1 93 ? 3.857 0.924 14.259 1.00 81.00 93 GLU A N 1
ATOM 727 C CA . GLU A 1 93 ? 5.146 0.403 14.750 1.00 81.00 93 GLU A CA 1
ATOM 728 C C . GLU A 1 93 ? 6.349 1.322 14.532 1.00 81.00 93 GLU A C 1
ATOM 730 O O . GLU A 1 93 ? 7.373 1.146 15.178 1.00 81.00 93 GLU A O 1
ATOM 735 N N . GLY A 1 94 ? 6.277 2.296 13.628 1.00 58.03 94 GLY A N 1
ATOM 736 C CA . GLY A 1 94 ? 7.474 3.060 13.258 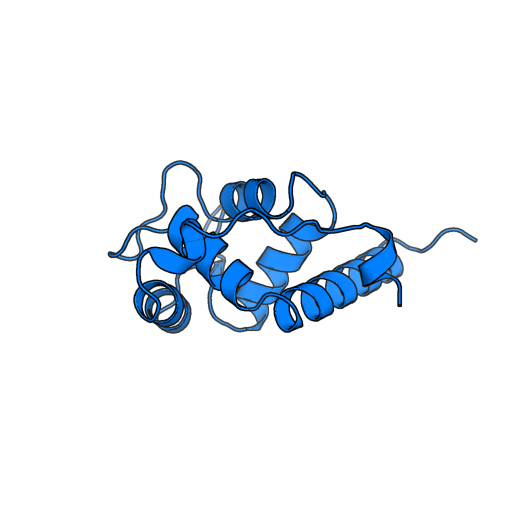1.00 58.03 94 GLY A CA 1
ATOM 737 C C . GLY A 1 94 ? 7.384 4.567 13.435 1.00 58.03 94 GLY A C 1
ATOM 738 O O . GLY A 1 94 ? 8.164 5.246 12.772 1.00 58.03 94 GLY A O 1
ATOM 739 N N . GLY A 1 95 ? 6.408 5.092 14.179 1.00 53.97 95 GLY A N 1
ATOM 740 C CA . GLY A 1 95 ? 6.255 6.537 14.410 1.00 53.97 95 GLY A CA 1
ATOM 741 C C . GLY A 1 95 ? 6.188 7.399 13.134 1.00 53.97 95 GLY A C 1
ATOM 742 O O . GLY A 1 95 ? 6.183 6.901 12.005 1.00 53.97 95 GLY A O 1
ATOM 743 N N . GLU A 1 96 ? 6.135 8.716 13.292 1.00 55.12 96 GLU A N 1
ATOM 744 C CA . GLU A 1 96 ? 6.044 9.712 12.206 1.00 55.12 96 GLU A CA 1
ATOM 745 C C . GLU A 1 96 ? 7.204 9.675 11.179 1.00 55.12 96 GLU A C 1
ATOM 747 O O . GLU A 1 96 ? 7.091 10.240 10.090 1.00 55.12 96 GLU A O 1
ATOM 752 N N . ASP A 1 97 ? 8.302 8.972 11.481 1.00 58.03 97 ASP A N 1
ATOM 753 C CA . ASP A 1 97 ? 9.567 9.012 10.730 1.00 58.03 97 ASP A CA 1
ATOM 754 C C . ASP A 1 97 ? 9.452 8.506 9.281 1.00 58.03 97 ASP A C 1
ATOM 756 O O . ASP A 1 97 ? 10.037 9.071 8.360 1.00 58.03 97 ASP A O 1
ATOM 760 N N . ALA A 1 98 ? 8.624 7.484 9.034 1.00 59.38 98 ALA A N 1
ATOM 761 C CA . ALA A 1 98 ? 8.492 6.906 7.691 1.00 59.38 98 ALA A CA 1
ATOM 762 C C . ALA A 1 98 ? 7.853 7.865 6.671 1.00 59.38 98 ALA A C 1
ATOM 764 O O . ALA A 1 98 ? 8.109 7.721 5.480 1.00 59.38 98 ALA A O 1
ATOM 765 N N . HIS A 1 99 ? 7.036 8.828 7.118 1.00 57.38 99 HIS A N 1
ATOM 766 C CA . HIS A 1 99 ? 6.449 9.846 6.239 1.00 57.38 99 HIS A CA 1
ATOM 767 C C . HIS A 1 99 ? 7.362 11.068 6.058 1.00 57.38 99 HIS A C 1
ATOM 769 O O . HIS A 1 99 ? 7.231 11.780 5.068 1.00 57.38 99 HIS A O 1
ATOM 775 N N . ARG A 1 100 ? 8.309 11.298 6.981 1.00 59.03 100 ARG A N 1
ATOM 776 C CA . ARG A 1 100 ? 9.290 12.395 6.896 1.00 59.03 100 ARG A CA 1
ATOM 777 C C . ARG A 1 100 ? 10.461 12.090 5.960 1.00 59.03 100 ARG A C 1
ATOM 779 O O . ARG A 1 100 ? 11.246 12.984 5.656 1.00 59.03 100 ARG A O 1
ATOM 786 N N . ARG A 1 101 ? 10.593 10.843 5.496 1.00 62.59 101 ARG A N 1
ATOM 787 C CA . ARG A 1 101 ? 11.632 10.465 4.535 1.00 62.59 101 ARG A CA 1
ATOM 788 C C . ARG A 1 101 ? 11.306 11.025 3.149 1.00 62.59 101 ARG A C 1
ATOM 790 O O . ARG A 1 101 ? 10.158 10.915 2.713 1.00 62.59 101 ARG A O 1
ATOM 797 N N . PRO A 1 102 ? 12.297 11.599 2.444 1.00 59.06 102 PRO A N 1
ATOM 798 C CA . PRO A 1 102 ? 12.083 12.081 1.088 1.00 59.06 102 PRO A CA 1
ATOM 799 C C . PRO A 1 102 ? 11.593 10.927 0.209 1.00 59.06 102 PRO A C 1
ATOM 801 O O . PRO A 1 102 ? 12.063 9.796 0.353 1.00 59.06 102 PRO A O 1
ATOM 804 N N . ALA A 1 103 ? 10.640 11.209 -0.688 1.00 62.50 103 ALA A N 1
ATOM 805 C CA . ALA A 1 103 ? 10.157 10.224 -1.654 1.00 62.50 103 ALA A CA 1
ATOM 806 C C . ALA A 1 103 ? 11.365 9.589 -2.359 1.00 62.50 103 ALA A C 1
ATOM 808 O O . ALA A 1 103 ? 12.248 10.335 -2.803 1.00 62.50 103 ALA A O 1
ATOM 809 N N . PRO A 1 104 ? 11.436 8.248 -2.455 1.00 65.19 104 PRO A N 1
ATOM 810 C CA . PRO A 1 104 ? 12.630 7.616 -2.977 1.00 65.19 104 PRO A CA 1
ATOM 811 C C . PRO A 1 104 ? 12.839 8.084 -4.414 1.00 65.19 104 PRO A C 1
ATOM 813 O O . PRO A 1 104 ? 11.887 8.246 -5.187 1.00 65.19 104 PRO A O 1
ATOM 816 N N . GLU A 1 105 ? 14.091 8.332 -4.777 1.00 66.69 105 GLU A N 1
ATOM 817 C CA . GLU A 1 105 ? 14.432 8.549 -6.170 1.00 66.69 105 GLU A CA 1
ATOM 818 C C . GLU A 1 105 ? 14.335 7.207 -6.889 1.00 66.69 105 GLU A C 1
ATOM 820 O O . GLU A 1 105 ? 15.227 6.371 -6.851 1.00 66.69 105 GLU A O 1
ATOM 825 N N . ILE A 1 106 ? 13.160 6.953 -7.456 1.00 67.50 106 ILE A N 1
ATOM 826 C CA . ILE A 1 106 ? 12.880 5.732 -8.196 1.00 67.50 106 ILE A CA 1
ATOM 827 C C . ILE A 1 106 ? 13.333 5.973 -9.640 1.00 67.50 106 ILE A C 1
ATOM 829 O O . ILE A 1 106 ? 12.522 6.357 -10.497 1.00 67.50 106 ILE A O 1
ATOM 833 N N . ALA A 1 107 ? 14.619 5.771 -9.927 1.00 64.50 107 ALA A N 1
ATOM 834 C CA . ALA A 1 107 ? 15.093 5.733 -11.306 1.00 64.50 107 ALA A CA 1
ATOM 835 C C . ALA A 1 107 ? 14.394 4.576 -12.042 1.00 64.50 107 ALA A C 1
ATOM 837 O O . ALA A 1 107 ? 14.219 3.484 -11.496 1.00 64.50 107 ALA A O 1
ATOM 838 N N . ALA A 1 108 ? 13.908 4.822 -13.263 1.00 54.81 108 ALA A N 1
ATOM 839 C CA . ALA A 1 108 ? 13.218 3.786 -14.040 1.00 54.81 108 ALA A CA 1
ATOM 840 C C . ALA A 1 108 ? 14.146 2.595 -14.356 1.00 54.81 108 ALA A C 1
ATOM 842 O O . ALA A 1 108 ? 13.677 1.460 -14.405 1.00 54.81 108 ALA A O 1
ATOM 843 N N . GLU A 1 109 ? 15.446 2.864 -14.476 1.00 55.44 109 GLU A N 1
ATOM 844 C CA . GLU A 1 109 ? 16.496 1.911 -14.844 1.00 55.44 109 GLU A CA 1
ATOM 845 C C . GLU A 1 109 ? 16.891 0.969 -13.689 1.00 55.44 109 GLU A C 1
ATOM 847 O O . GLU A 1 109 ? 17.168 -0.207 -13.908 1.00 55.44 109 GLU A O 1
ATOM 852 N N . GLU A 1 110 ? 16.824 1.414 -12.427 1.00 55.78 110 GLU A N 1
ATOM 853 C CA . GLU A 1 110 ? 17.289 0.620 -11.271 1.00 55.78 110 GLU A CA 1
ATOM 854 C C . GLU A 1 110 ? 16.406 -0.599 -10.937 1.00 55.78 110 GLU A C 1
ATOM 856 O O . GLU A 1 110 ? 16.808 -1.528 -10.221 1.00 55.78 110 GLU A O 1
ATOM 861 N N . ILE A 1 111 ? 15.180 -0.621 -11.453 1.00 56.09 111 ILE A N 1
ATOM 862 C CA . ILE A 1 111 ? 14.198 -1.678 -11.186 1.00 56.09 111 ILE A CA 1
ATOM 863 C C . ILE A 1 111 ? 14.040 -2.633 -12.377 1.00 56.09 111 ILE A C 1
ATOM 865 O O . ILE A 1 111 ? 13.227 -3.553 -12.307 1.00 56.09 111 ILE A O 1
ATOM 869 N N . GLU A 1 112 ? 14.798 -2.431 -13.460 1.00 49.91 112 GLU A N 1
ATOM 870 C CA . GLU A 1 112 ? 14.832 -3.346 -14.611 1.00 49.91 112 GLU A CA 1
ATOM 871 C C . GLU A 1 112 ? 15.851 -4.480 -14.493 1.00 49.91 112 GLU A C 1
ATOM 873 O O . GLU A 1 112 ? 15.725 -5.442 -15.244 1.00 49.91 112 GLU A O 1
ATOM 878 N N . GLY A 1 113 ? 16.799 -4.393 -13.551 1.00 47.28 113 GLY A N 1
ATOM 879 C CA . GLY A 1 113 ? 17.774 -5.460 -13.279 1.00 47.28 113 GLY A CA 1
ATOM 880 C C . GLY A 1 113 ? 17.196 -6.673 -12.564 1.00 47.28 113 GLY A C 1
ATOM 881 O O . GLY A 1 113 ? 16.427 -6.458 -11.593 1.00 47.28 113 GLY A O 1
#

Foldseek 3Di:
DDQDPVSLLVLLLLLLVVVCVVQVLLLLLLLLQQADLVQHGDPCHSLNSQCVLQVNPPSNSVSNQVVCVVVPQWDDDDPGITGDPVVSCSNPVPPPVSNVDPRDPDDVVVSND